Protein AF-A0A8K0GC63-F1 (afdb_monomer_lite)

Organism: Ignelater luminosus (NCBI:txid2038154)

pLDDT: mean 72.94, std 10.46, range [48.69, 90.75]

Radius of gyration: 23.6 Å; chains: 1; bounding box: 46×38×71 Å

Secondary structure (DSSP, 8-state):
-HHHHHHHHTT--HHHHHHHTT--HHHHHHHHHHT-------SSPPSS-HHHHHHHHHHHHHHHTTT--HHHHHHHHHHHHHHTTS--S-SS--HHHHHHHHHT---HHHHHHHHHTSHHHHHHHHHTT-

Sequence (130 aa):
MEAVLKAVTSEESIRKSATRFNIPFNTLKDRVKAGKCYGPSLGRKCVFNEDEKKEIEKHLLSKLNFGLTLIELRRLAFEFAETNNFCRYPRLAGKDWLYGFLLRKPEATRVNRVMAFNKEEVQHFCSNLE

Structure (mmCIF, N/CA/C/O backbone):
data_AF-A0A8K0GC63-F1
#
_entry.id   AF-A0A8K0GC63-F1
#
loop_
_atom_site.group_PDB
_atom_site.id
_atom_site.type_symbol
_atom_site.label_atom_id
_atom_site.label_alt_id
_atom_site.label_comp_id
_atom_site.label_asym_id
_atom_site.label_entity_id
_atom_site.label_seq_id
_atom_site.pdbx_PDB_ins_code
_atom_site.Cartn_x
_atom_site.Cartn_y
_atom_site.Cartn_z
_atom_site.occupancy
_atom_site.B_iso_or_equiv
_atom_site.auth_seq_id
_atom_site.auth_comp_id
_atom_site.auth_asym_id
_atom_site.auth_atom_id
_atom_site.pdbx_PDB_model_num
ATOM 1 N N . MET A 1 1 ? -14.815 -2.397 15.415 1.00 70.25 1 MET A N 1
ATOM 2 C CA . MET A 1 1 ? -14.758 -1.130 16.184 1.00 70.25 1 MET A CA 1
ATOM 3 C C . MET A 1 1 ? -15.864 -0.160 15.784 1.00 70.25 1 MET A C 1
ATOM 5 O O . MET A 1 1 ? -16.506 0.365 16.679 1.00 70.25 1 MET A O 1
ATOM 9 N N . GLU A 1 2 ? -16.167 0.023 14.493 1.00 74.88 2 GLU A N 1
ATOM 10 C CA . GLU A 1 2 ? -17.295 0.878 14.067 1.00 74.88 2 GLU A CA 1
ATOM 11 C C . GLU A 1 2 ? -18.652 0.434 14.627 1.00 74.88 2 GLU A C 1
ATOM 13 O O . GLU A 1 2 ? -19.413 1.267 15.107 1.00 74.88 2 GLU A O 1
ATOM 18 N N . ALA A 1 3 ? -18.924 -0.876 14.650 1.00 74.81 3 ALA A N 1
ATOM 19 C CA . ALA A 1 3 ? -20.138 -1.431 15.256 1.00 74.81 3 ALA A CA 1
ATOM 20 C C . ALA A 1 3 ? -20.280 -1.084 16.752 1.00 74.81 3 ALA A C 1
ATOM 22 O O . ALA A 1 3 ? -21.389 -0.882 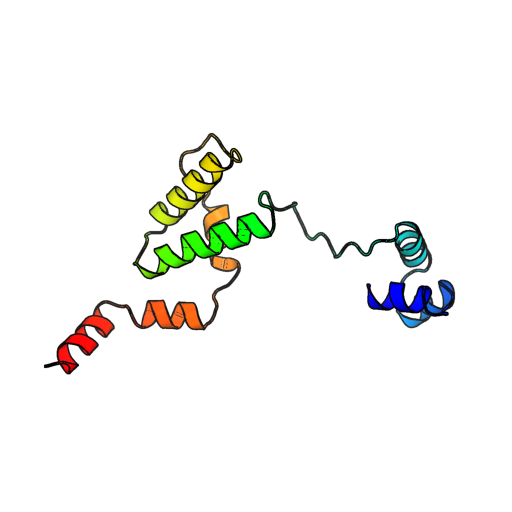17.234 1.00 74.81 3 ALA A O 1
ATOM 23 N N . VAL A 1 4 ? -19.157 -0.962 17.468 1.00 77.38 4 VAL A N 1
ATOM 24 C CA . VAL A 1 4 ? -19.135 -0.631 18.900 1.00 77.38 4 VAL A CA 1
ATOM 25 C C . VAL A 1 4 ? -19.444 0.846 19.118 1.00 77.38 4 VAL A C 1
ATOM 27 O O . VAL A 1 4 ? -20.236 1.176 19.990 1.00 77.38 4 VAL A O 1
ATOM 30 N N . LEU A 1 5 ? -18.859 1.740 18.310 1.00 76.25 5 LEU A N 1
ATOM 31 C CA . LEU A 1 5 ? -19.177 3.168 18.397 1.00 76.25 5 LEU A CA 1
ATOM 32 C C . LEU A 1 5 ? -20.633 3.443 18.032 1.00 76.25 5 LEU A C 1
ATOM 34 O O . LEU A 1 5 ? -21.269 4.210 18.741 1.00 76.25 5 LEU A O 1
ATOM 38 N N . LYS A 1 6 ? -21.158 2.789 16.984 1.00 80.88 6 LYS A N 1
ATOM 39 C CA . LYS A 1 6 ? -22.574 2.894 16.609 1.00 80.88 6 LYS A CA 1
ATOM 40 C C . LYS A 1 6 ? -23.487 2.455 17.753 1.00 80.88 6 LYS A C 1
ATOM 42 O O . LYS A 1 6 ? -24.408 3.187 18.064 1.00 80.88 6 LYS A O 1
ATOM 47 N N . ALA A 1 7 ? -23.189 1.332 18.415 1.00 76.06 7 ALA A N 1
ATOM 48 C CA . ALA A 1 7 ? -23.966 0.846 19.560 1.00 76.06 7 ALA A CA 1
ATOM 49 C C . ALA A 1 7 ? -23.961 1.817 20.759 1.00 76.06 7 ALA A C 1
ATOM 51 O O . ALA A 1 7 ? -24.985 1.983 21.415 1.00 76.06 7 ALA A O 1
ATOM 52 N N . VAL A 1 8 ? -22.827 2.481 21.020 1.00 80.25 8 VAL A N 1
ATOM 53 C CA . VAL A 1 8 ? -22.704 3.492 22.086 1.00 80.25 8 VAL A CA 1
ATOM 54 C C . VAL A 1 8 ? -23.471 4.776 21.745 1.00 80.25 8 VAL A C 1
ATOM 56 O O . VAL A 1 8 ? -24.040 5.398 22.638 1.00 80.25 8 VAL A O 1
ATOM 59 N N . THR A 1 9 ? -23.504 5.199 20.476 1.00 74.56 9 THR A N 1
ATOM 60 C CA . THR A 1 9 ? -24.324 6.350 20.057 1.00 74.56 9 THR A CA 1
ATOM 61 C C . THR A 1 9 ? -25.811 6.022 19.974 1.00 74.56 9 THR A C 1
ATOM 63 O O . THR A 1 9 ? -26.626 6.911 20.199 1.00 74.56 9 THR A O 1
ATOM 66 N N . SER A 1 10 ? -26.174 4.772 19.691 1.00 70.75 10 SER A N 1
ATOM 67 C CA . SER A 1 10 ? -27.558 4.310 19.571 1.00 70.75 10 SER A CA 1
ATOM 68 C C . SER A 1 10 ? -28.090 3.657 20.855 1.00 70.75 10 SER A C 1
ATOM 70 O O . SER A 1 10 ? -28.716 2.612 20.769 1.00 70.75 10 SER A O 1
ATOM 72 N N . GLU A 1 11 ? -27.873 4.281 22.021 1.00 70.75 11 GLU A N 1
ATOM 73 C CA . GLU A 1 11 ? -28.538 4.005 23.322 1.00 70.75 11 GLU A CA 1
ATOM 74 C C . GLU A 1 11 ? -27.836 3.083 24.348 1.00 70.75 11 GLU A C 1
ATOM 76 O O . GLU A 1 11 ? -28.296 3.001 25.490 1.00 70.75 11 GLU A O 1
ATOM 81 N N . GLU A 1 12 ? -26.705 2.430 24.054 1.00 80.38 12 GLU A N 1
ATOM 82 C CA . GLU A 1 12 ? -25.979 1.679 25.096 1.00 80.38 12 GLU A CA 1
ATOM 83 C C . GLU A 1 12 ? -24.975 2.544 25.878 1.00 80.38 12 GLU A C 1
ATOM 85 O O . GLU A 1 12 ? -24.213 3.339 25.327 1.00 80.38 12 GLU A O 1
ATOM 90 N N . SER A 1 13 ? -24.897 2.338 27.199 1.00 85.44 13 SER A N 1
ATOM 91 C CA . SER A 1 13 ? -23.847 2.963 28.006 1.00 85.44 13 SER A CA 1
ATOM 92 C C . SER A 1 13 ? -22.470 2.387 27.655 1.00 85.44 13 SER A C 1
ATOM 94 O O . SER A 1 13 ? -22.318 1.182 27.450 1.00 85.44 13 SER A O 1
ATOM 96 N N . ILE A 1 14 ? -21.433 3.233 27.679 1.00 85.62 14 ILE A N 1
ATOM 97 C CA . ILE A 1 14 ? -20.043 2.846 27.360 1.00 85.62 14 ILE A CA 1
ATOM 98 C C . ILE A 1 14 ? -19.607 1.598 28.148 1.00 85.62 14 ILE A C 1
ATOM 100 O O . ILE A 1 14 ? -18.937 0.724 27.608 1.00 85.62 14 ILE A O 1
ATOM 104 N N . ARG A 1 15 ? -20.005 1.476 29.423 1.00 88.31 15 ARG A N 1
ATOM 105 C CA . ARG A 1 15 ? -19.699 0.291 30.243 1.00 88.31 15 ARG A CA 1
ATOM 106 C C . ARG A 1 15 ? -20.384 -0.970 29.721 1.00 88.31 15 ARG A C 1
ATOM 108 O O . ARG A 1 15 ? -19.730 -2.001 29.621 1.00 88.31 15 ARG A O 1
ATOM 115 N N . LYS A 1 16 ? -21.669 -0.887 29.366 1.00 88.31 16 LYS A N 1
ATOM 116 C CA . LYS A 1 16 ? -22.445 -2.025 28.857 1.00 88.31 16 LYS A CA 1
ATOM 117 C C . LYS A 1 16 ? -21.888 -2.512 27.519 1.00 88.31 16 LYS A C 1
ATOM 119 O O . LYS A 1 16 ? -21.674 -3.711 27.350 1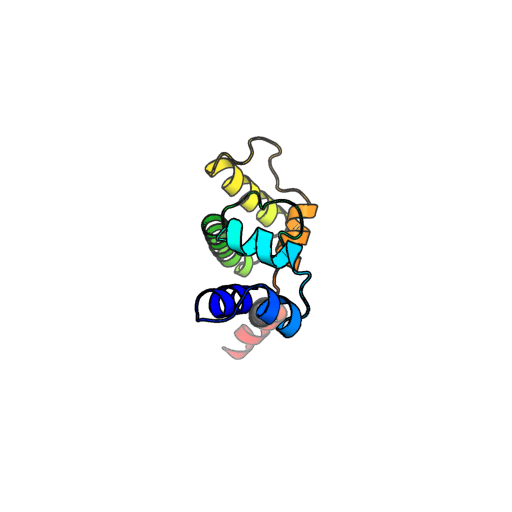.00 88.31 16 LYS A O 1
ATOM 124 N N . SER A 1 17 ? -21.550 -1.589 26.621 1.00 87.44 17 SER A N 1
ATOM 125 C CA . SER A 1 17 ? -20.905 -1.927 25.351 1.00 87.44 17 SER A CA 1
ATOM 126 C C . SER A 1 17 ? -19.493 -2.496 25.556 1.00 87.44 17 SER A C 1
ATOM 128 O O . SER A 1 17 ? -19.134 -3.474 24.908 1.00 87.44 17 SER A O 1
ATOM 130 N N . ALA A 1 18 ? -18.700 -1.970 26.497 1.00 89.31 18 ALA A N 1
ATOM 131 C CA . ALA A 1 18 ? -17.374 -2.514 26.816 1.00 89.31 18 ALA A CA 1
ATOM 132 C C . ALA A 1 18 ? -17.438 -3.994 27.235 1.00 89.31 18 ALA A C 1
ATOM 134 O O . ALA A 1 18 ? -16.687 -4.814 26.707 1.00 89.31 18 ALA A O 1
ATOM 135 N N . THR A 1 19 ? -18.378 -4.350 28.117 1.00 89.12 19 THR A N 1
ATOM 136 C CA . THR A 1 19 ? -18.601 -5.741 28.538 1.00 89.12 19 THR A CA 1
ATOM 137 C C . THR A 1 19 ? -19.104 -6.608 27.385 1.00 89.12 19 THR A C 1
ATOM 139 O O . THR A 1 19 ? -18.577 -7.693 27.162 1.00 89.12 19 THR A O 1
ATOM 142 N N . ARG A 1 20 ? -20.080 -6.118 26.608 1.00 88.44 20 ARG A N 1
ATOM 143 C CA . ARG A 1 20 ? -20.673 -6.849 25.477 1.00 88.44 20 ARG A CA 1
ATOM 144 C C . ARG A 1 20 ? -19.653 -7.197 24.393 1.00 88.44 20 ARG A C 1
ATOM 146 O O . ARG A 1 20 ? -19.698 -8.291 23.841 1.00 88.44 20 ARG A O 1
ATOM 153 N N . PHE A 1 21 ? -18.750 -6.270 24.081 1.00 85.88 21 PHE A N 1
ATOM 154 C CA . PHE A 1 21 ? -17.741 -6.441 23.032 1.00 85.88 21 PHE A CA 1
ATOM 155 C C . PHE A 1 21 ? -16.386 -6.934 23.557 1.00 85.88 21 PHE A C 1
ATOM 157 O O . PHE A 1 21 ? -15.449 -7.055 22.771 1.00 85.88 21 PHE A O 1
ATOM 164 N N . ASN A 1 22 ? -16.278 -7.222 24.859 1.00 88.75 22 ASN A N 1
ATOM 165 C CA . ASN A 1 22 ? -15.046 -7.640 25.528 1.00 88.75 22 ASN A CA 1
ATOM 166 C C . ASN A 1 22 ? -13.858 -6.690 25.260 1.00 88.75 22 ASN A C 1
ATOM 168 O O . ASN A 1 22 ? -12.751 -7.110 24.923 1.00 88.75 22 ASN A O 1
ATOM 172 N N . ILE A 1 23 ? -14.105 -5.381 25.370 1.00 86.81 23 ILE A N 1
ATOM 173 C CA . ILE A 1 23 ? -13.100 -4.324 25.191 1.00 86.81 23 ILE A CA 1
ATOM 174 C C . ILE A 1 23 ? -12.871 -3.653 26.548 1.00 86.81 23 ILE A C 1
ATOM 176 O O . ILE A 1 23 ? -13.850 -3.294 27.207 1.00 86.81 23 ILE A O 1
ATOM 180 N N . PRO A 1 24 ? -11.617 -3.401 26.972 1.00 90.75 24 PRO A N 1
ATOM 181 C CA . PRO A 1 24 ? -11.358 -2.641 28.188 1.00 90.75 24 PRO A CA 1
ATOM 182 C C . PRO A 1 24 ? -12.075 -1.288 28.168 1.00 90.75 24 PRO A C 1
ATOM 184 O O . PRO A 1 24 ? -11.992 -0.532 27.196 1.00 90.75 24 PRO A O 1
ATOM 187 N N . PHE A 1 25 ? -12.754 -0.958 29.269 1.00 88.62 25 PHE A N 1
ATOM 188 C CA . PHE A 1 25 ? -13.565 0.257 29.376 1.00 88.62 25 PHE A CA 1
ATOM 189 C C . PHE A 1 25 ? -12.785 1.527 29.009 1.00 88.62 25 PHE A C 1
ATOM 191 O O . PHE A 1 25 ? -13.297 2.365 28.269 1.00 88.62 25 PHE A O 1
ATOM 198 N N . ASN A 1 26 ? -11.536 1.644 29.471 1.00 89.06 26 ASN A N 1
ATOM 199 C CA . ASN A 1 26 ? -10.679 2.794 29.171 1.00 89.06 26 ASN A CA 1
ATOM 200 C C . ASN A 1 26 ? -10.410 2.926 27.667 1.00 89.06 26 ASN A C 1
ATOM 202 O O . ASN A 1 26 ? -10.586 4.003 27.109 1.00 89.06 26 ASN A O 1
ATOM 206 N N . THR A 1 27 ? -10.107 1.818 26.985 1.00 87.38 27 THR A N 1
ATOM 207 C CA . THR A 1 27 ? -9.905 1.808 25.531 1.00 87.38 27 THR A CA 1
ATOM 208 C C . THR A 1 27 ? -11.150 2.285 24.794 1.00 87.38 27 THR A C 1
ATOM 210 O O . THR A 1 27 ? -11.042 3.077 23.861 1.00 87.38 27 THR A O 1
ATOM 213 N N . LEU A 1 28 ? -12.337 1.829 25.205 1.00 87.69 28 LEU A N 1
ATOM 214 C CA . LEU A 1 28 ? -13.579 2.262 24.571 1.00 87.69 28 LEU A CA 1
ATOM 215 C C . LEU A 1 28 ? -13.879 3.740 24.856 1.00 87.69 28 LEU A C 1
ATOM 217 O O . LEU A 1 28 ? -14.232 4.477 23.939 1.00 87.69 28 LEU A O 1
ATOM 221 N N . LYS A 1 29 ? -13.683 4.192 26.098 1.00 87.69 29 LYS A N 1
ATOM 222 C CA . LYS A 1 29 ? -13.863 5.590 26.509 1.00 87.69 29 LYS A CA 1
ATOM 223 C C . LYS A 1 29 ? -12.974 6.541 25.701 1.00 87.69 29 LYS A C 1
ATOM 225 O O . LYS A 1 29 ? -13.470 7.549 25.199 1.00 87.69 29 LYS A O 1
ATOM 230 N N . ASP A 1 30 ? -11.699 6.201 25.526 1.00 85.81 30 ASP A N 1
ATOM 231 C CA . ASP A 1 30 ? -10.752 7.008 24.750 1.00 85.81 30 ASP A CA 1
ATOM 232 C C . ASP A 1 30 ? -11.159 7.089 23.273 1.00 85.81 30 ASP A C 1
ATOM 234 O O . ASP A 1 30 ? -11.110 8.158 22.664 1.00 85.81 30 ASP A O 1
ATOM 238 N N . ARG A 1 31 ? -11.640 5.977 22.701 1.00 82.69 31 ARG A N 1
ATOM 239 C CA . ARG A 1 31 ? -12.116 5.909 21.306 1.00 82.69 31 ARG A CA 1
ATOM 240 C C . ARG A 1 31 ? -13.382 6.735 21.083 1.00 82.69 31 ARG A C 1
ATOM 242 O O . ARG A 1 31 ? -13.486 7.409 20.062 1.00 82.69 31 ARG A O 1
ATOM 249 N N . VAL A 1 32 ? -14.325 6.690 22.027 1.00 84.06 32 VAL A N 1
ATOM 250 C CA . VAL A 1 32 ? -15.553 7.501 21.992 1.00 84.06 32 VAL A CA 1
ATOM 251 C C . VAL A 1 32 ? -15.199 8.986 22.074 1.00 84.06 32 VAL A C 1
ATOM 253 O O . VAL A 1 32 ? -15.681 9.768 21.261 1.00 84.06 32 VAL A O 1
ATOM 256 N N . LYS A 1 33 ? -14.286 9.372 22.979 1.00 84.81 33 LYS A N 1
ATOM 257 C CA . LYS A 1 33 ? -13.809 10.760 23.106 1.00 84.81 33 LYS A CA 1
ATOM 258 C C . LYS A 1 33 ? -13.080 11.252 21.850 1.00 84.81 33 LYS A C 1
ATOM 260 O O . LYS A 1 33 ? -13.222 12.411 21.480 1.00 84.81 33 LYS A O 1
ATOM 265 N N . ALA A 1 34 ? -12.313 10.384 21.192 1.00 80.31 34 ALA A N 1
ATOM 266 C CA . ALA A 1 34 ? -11.611 10.709 19.952 1.00 80.31 34 ALA A CA 1
ATOM 267 C C . ALA A 1 34 ? -12.543 10.833 18.728 1.00 80.31 34 ALA A C 1
ATOM 269 O O . ALA A 1 34 ? -12.102 11.316 17.685 1.00 80.31 34 ALA A O 1
ATOM 270 N N . GLY A 1 35 ? -13.797 10.366 18.816 1.00 71.00 35 GLY A N 1
ATOM 271 C CA . GLY A 1 35 ? -14.792 10.446 17.738 1.00 71.00 35 GLY A CA 1
ATOM 272 C C . GLY A 1 35 ? -14.428 9.678 16.459 1.00 71.00 35 GLY A C 1
ATOM 273 O O . GLY A 1 35 ? -15.114 9.806 15.448 1.00 71.00 35 GLY A O 1
ATOM 274 N N . LYS A 1 36 ? -13.342 8.894 16.470 1.00 66.94 36 LYS A N 1
ATOM 275 C CA . LYS A 1 36 ? -12.819 8.177 15.303 1.00 66.94 36 LYS A CA 1
ATOM 276 C C . LYS A 1 36 ? -12.392 6.765 15.678 1.00 66.94 36 LYS A C 1
ATOM 278 O O . LYS A 1 36 ? -11.634 6.541 16.623 1.00 66.94 36 LYS A O 1
ATOM 283 N N . CYS A 1 37 ? -12.823 5.800 14.872 1.00 61.34 37 CYS A N 1
ATOM 284 C CA . CYS A 1 37 ? -12.190 4.491 14.828 1.00 61.34 37 CYS A CA 1
ATOM 285 C C . CYS A 1 37 ? -10.983 4.570 13.901 1.00 61.34 37 CYS A C 1
ATOM 287 O O . CYS A 1 37 ? -11.133 4.482 12.688 1.00 61.34 37 CYS A O 1
ATOM 289 N N . TYR A 1 38 ? -9.778 4.672 14.455 1.00 61.19 38 TYR A N 1
ATOM 290 C CA . TYR A 1 38 ? -8.609 4.271 13.683 1.00 61.19 38 TYR A CA 1
ATOM 291 C C . TYR A 1 38 ? -8.683 2.751 13.515 1.00 61.19 38 TYR A C 1
ATOM 293 O O . TYR A 1 38 ? -8.751 2.005 14.504 1.00 61.19 38 TYR A O 1
ATOM 301 N N . GLY A 1 39 ? -8.719 2.293 12.261 1.00 61.25 39 GLY A N 1
ATOM 302 C CA . GLY A 1 39 ? -8.347 0.919 11.948 1.00 61.25 39 GLY A CA 1
ATOM 303 C C . GLY A 1 39 ? -6.945 0.641 12.503 1.00 61.25 39 GLY A C 1
ATOM 304 O O . GLY A 1 39 ? -6.194 1.588 12.764 1.00 61.25 39 GLY A O 1
ATOM 305 N N . PRO A 1 40 ? -6.579 -0.625 12.749 1.00 58.31 40 PRO A N 1
ATOM 306 C CA . PRO A 1 40 ? -5.217 -0.933 13.153 1.00 58.31 40 PRO A CA 1
ATOM 307 C C . PRO A 1 40 ? -4.261 -0.377 12.086 1.00 58.31 40 PRO A C 1
ATOM 309 O O . PRO A 1 40 ? -4.237 -0.852 10.954 1.00 58.31 40 PRO A O 1
ATOM 312 N N . SER A 1 41 ? -3.508 0.671 12.434 1.00 55.28 41 SER A N 1
ATOM 313 C CA . SER A 1 41 ? -2.448 1.213 11.583 1.00 55.28 41 SER A CA 1
ATOM 314 C C . SER A 1 41 ? -1.267 0.260 11.685 1.00 55.28 41 SER A C 1
ATOM 316 O O . SER A 1 41 ? -0.341 0.477 12.465 1.00 55.28 41 SER A O 1
ATOM 318 N N . LEU A 1 42 ? -1.345 -0.852 10.959 1.00 61.00 42 LEU A N 1
ATOM 319 C CA . LEU A 1 42 ? -0.270 -1.828 10.908 1.00 61.00 42 LEU A CA 1
ATOM 320 C C . LEU A 1 42 ? 0.857 -1.260 10.039 1.00 61.00 42 LEU A C 1
ATOM 322 O O . LEU A 1 42 ? 0.761 -1.219 8.815 1.00 61.00 42 LEU A O 1
ATOM 326 N N . GLY A 1 43 ? 1.931 -0.818 10.693 1.00 64.06 43 GLY A N 1
ATOM 327 C CA . GLY A 1 43 ? 3.185 -0.451 10.042 1.00 64.06 43 GLY A CA 1
ATOM 328 C C . GLY A 1 43 ? 3.298 1.004 9.577 1.00 64.06 43 GLY A C 1
ATOM 329 O O . GLY A 1 43 ? 2.580 1.904 10.013 1.00 64.06 43 GLY A O 1
ATOM 330 N N . ARG A 1 44 ? 4.298 1.234 8.720 1.00 59.00 44 ARG A N 1
ATOM 331 C CA . ARG A 1 44 ? 4.685 2.553 8.207 1.00 59.00 44 ARG A CA 1
ATOM 332 C C . ARG A 1 44 ? 3.595 3.096 7.279 1.00 59.00 44 ARG A C 1
ATOM 334 O O . ARG A 1 44 ? 3.120 2.371 6.406 1.00 59.00 44 ARG A O 1
ATOM 341 N N . LYS A 1 45 ? 3.236 4.376 7.442 1.00 59.69 45 LYS A N 1
ATOM 342 C CA . LYS A 1 45 ? 2.310 5.070 6.533 1.00 59.69 45 LYS A CA 1
ATOM 343 C C . LYS A 1 45 ? 2.816 4.933 5.093 1.00 59.69 45 LYS A C 1
ATOM 345 O O . LYS A 1 45 ? 4.009 5.113 4.844 1.00 59.69 45 LYS A O 1
ATOM 350 N N . CYS A 1 46 ? 1.923 4.547 4.181 1.00 57.44 46 CYS A N 1
ATOM 351 C CA . CYS A 1 46 ? 2.256 4.437 2.765 1.00 57.44 46 CYS A CA 1
ATOM 352 C C . CYS A 1 46 ? 2.703 5.808 2.244 1.00 57.44 46 CYS A C 1
ATOM 354 O O . CYS A 1 46 ? 2.143 6.824 2.640 1.00 57.44 46 CYS A O 1
ATOM 356 N N . VAL A 1 47 ? 3.725 5.818 1.386 1.00 64.44 47 VAL A N 1
ATOM 357 C CA . VAL A 1 47 ? 4.265 7.050 0.781 1.00 64.44 47 VAL A CA 1
ATOM 358 C C . VAL A 1 47 ? 3.275 7.652 -0.225 1.00 64.44 47 VAL A C 1
ATOM 360 O O . VAL A 1 47 ? 3.285 8.857 -0.426 1.00 64.44 47 VAL A O 1
ATOM 363 N N . PHE A 1 48 ? 2.403 6.818 -0.800 1.00 63.09 48 PHE A N 1
ATOM 364 C CA . PHE A 1 48 ? 1.369 7.210 -1.756 1.00 63.09 48 PHE A CA 1
ATOM 365 C C . PHE A 1 48 ? -0.007 7.275 -1.090 1.00 63.09 48 PHE A C 1
ATOM 367 O O . PHE A 1 48 ? -0.335 6.418 -0.259 1.00 63.09 48 PHE A O 1
ATOM 374 N N . ASN A 1 49 ? -0.823 8.241 -1.508 1.00 74.75 49 ASN A N 1
ATOM 375 C CA . ASN A 1 49 ? -2.248 8.288 -1.188 1.00 74.75 49 ASN A CA 1
ATOM 376 C C . ASN A 1 49 ? -2.997 7.113 -1.851 1.00 74.75 49 ASN A C 1
ATOM 378 O O . ASN A 1 49 ? -2.500 6.484 -2.788 1.00 74.75 49 ASN A O 1
ATOM 382 N N . GLU A 1 50 ? -4.203 6.783 -1.371 1.00 70.38 50 GLU A N 1
ATOM 383 C CA . GLU A 1 50 ? -4.986 5.661 -1.925 1.00 70.38 50 GLU A CA 1
ATOM 384 C C . GLU A 1 50 ? -5.317 5.837 -3.413 1.00 70.38 50 GLU A C 1
ATOM 386 O O . GLU A 1 50 ? -5.291 4.857 -4.161 1.00 70.38 50 GLU A O 1
ATOM 391 N N . ASP A 1 51 ? -5.583 7.067 -3.846 1.00 74.31 51 ASP A N 1
ATOM 392 C CA . ASP A 1 51 ? -5.925 7.369 -5.238 1.00 74.31 51 ASP A CA 1
ATOM 393 C C . ASP A 1 51 ? -4.698 7.295 -6.153 1.00 74.31 51 ASP A C 1
ATOM 395 O O . ASP A 1 51 ? -4.736 6.615 -7.178 1.00 74.31 51 ASP A O 1
ATOM 399 N N . GLU A 1 52 ? -3.572 7.865 -5.719 1.00 69.69 52 GLU A N 1
ATOM 400 C CA . GLU A 1 52 ? -2.278 7.754 -6.408 1.00 69.69 52 GLU A CA 1
ATOM 401 C C . GLU A 1 52 ? -1.864 6.288 -6.559 1.00 69.69 52 GLU A C 1
ATOM 403 O O . GLU A 1 52 ? -1.411 5.855 -7.616 1.00 69.69 52 GLU A O 1
ATOM 408 N N . LYS A 1 53 ? -2.076 5.475 -5.519 1.00 71.88 53 LYS A N 1
ATOM 409 C CA . LYS A 1 53 ? -1.782 4.042 -5.566 1.00 71.88 53 LYS A CA 1
ATOM 410 C C . LYS A 1 53 ? -2.625 3.321 -6.620 1.00 71.88 53 LYS A C 1
ATOM 412 O O . LYS A 1 53 ? -2.082 2.499 -7.357 1.00 71.88 53 LYS A O 1
ATOM 417 N N . LYS A 1 54 ? -3.927 3.614 -6.710 1.00 73.75 54 LYS A N 1
ATOM 418 C CA . LYS A 1 54 ? -4.809 3.031 -7.739 1.00 73.75 54 LYS A CA 1
ATOM 419 C C . LYS A 1 54 ? -4.388 3.453 -9.143 1.00 73.75 54 LYS A C 1
ATOM 421 O O . LYS A 1 54 ? -4.455 2.641 -10.065 1.00 73.75 54 LYS A O 1
ATOM 426 N N . GLU A 1 55 ? -3.951 4.696 -9.307 1.00 75.50 55 GLU A N 1
ATOM 427 C CA . GLU A 1 55 ? -3.484 5.216 -10.589 1.00 75.50 55 GLU A CA 1
ATOM 428 C C . GLU A 1 55 ? -2.180 4.541 -11.035 1.00 75.50 55 GLU A C 1
ATOM 430 O O . GLU A 1 55 ? -2.101 4.053 -12.165 1.00 75.50 55 GLU A O 1
ATOM 435 N N . ILE A 1 56 ? -1.211 4.392 -10.122 1.00 73.00 56 ILE A N 1
ATOM 436 C CA . ILE A 1 56 ? 0.022 3.618 -10.346 1.00 73.00 56 ILE A CA 1
ATOM 437 C C . ILE A 1 56 ? -0.315 2.185 -10.720 1.00 73.00 56 ILE A C 1
ATOM 439 O O . ILE A 1 56 ? 0.216 1.666 -11.699 1.00 73.00 56 ILE A O 1
ATOM 443 N N . GLU A 1 57 ? -1.181 1.531 -9.942 1.00 70.94 57 GLU A N 1
ATOM 444 C CA . GLU A 1 57 ? -1.587 0.157 -10.211 1.00 70.94 57 GLU A CA 1
ATOM 445 C C . GLU A 1 57 ? -2.195 0.069 -11.611 1.00 70.94 57 GLU A C 1
ATOM 447 O O . GLU A 1 57 ? -1.699 -0.690 -12.433 1.00 70.94 57 GLU A O 1
ATOM 452 N N . LYS A 1 58 ? -3.173 0.903 -11.967 1.00 71.44 58 LYS A N 1
ATOM 453 C CA . LYS A 1 58 ? -3.769 0.888 -13.311 1.00 71.44 58 LYS A CA 1
ATOM 454 C C . LYS A 1 58 ? -2.730 1.114 -14.419 1.00 71.44 58 LYS A C 1
ATOM 456 O O . LYS A 1 58 ? -2.729 0.384 -15.414 1.00 71.44 58 LYS A O 1
ATOM 461 N N . HIS A 1 59 ? -1.834 2.085 -14.244 1.00 70.81 59 HIS A N 1
ATOM 462 C CA . HIS A 1 59 ? -0.814 2.426 -15.232 1.00 70.81 59 HIS A CA 1
ATOM 463 C C . HIS A 1 59 ? 0.212 1.297 -15.415 1.00 70.81 59 HIS A C 1
ATOM 465 O O . HIS A 1 59 ? 0.436 0.845 -16.539 1.00 70.81 59 HIS A O 1
ATOM 471 N N . LEU A 1 60 ? 0.782 0.771 -14.327 1.00 67.00 60 LEU A N 1
ATOM 472 C CA . LEU A 1 60 ? 1.754 -0.328 -14.375 1.00 67.00 60 LEU A CA 1
ATOM 473 C C . LEU A 1 60 ? 1.116 -1.636 -14.851 1.00 67.00 60 LEU A C 1
ATOM 475 O O . LEU A 1 60 ? 1.746 -2.389 -15.589 1.00 67.00 60 LEU A O 1
ATOM 479 N N . LEU A 1 61 ? -0.132 -1.908 -14.467 1.00 64.94 61 LEU A N 1
ATOM 480 C CA . LEU A 1 61 ? -0.839 -3.132 -14.846 1.00 64.94 61 LEU A CA 1
ATOM 481 C C . LEU A 1 61 ? -1.196 -3.187 -16.320 1.00 64.94 61 LEU A C 1
ATOM 483 O O . LEU A 1 61 ? -1.136 -4.264 -16.909 1.00 64.94 61 LEU A O 1
ATOM 487 N N . SER A 1 62 ? -1.536 -2.046 -16.919 1.00 64.56 62 SER A N 1
ATOM 488 C CA . SER A 1 62 ? -1.752 -1.979 -18.363 1.00 64.56 62 SER A CA 1
ATOM 489 C C . SER A 1 62 ? -0.491 -2.389 -19.123 1.00 64.56 62 SER A C 1
ATOM 491 O O . SER A 1 62 ? -0.572 -3.193 -20.045 1.00 64.56 62 SER A O 1
ATOM 493 N N . LYS A 1 63 ? 0.680 -1.927 -18.670 1.00 61.88 63 LYS A N 1
ATOM 494 C CA . LYS A 1 63 ? 1.963 -2.193 -19.320 1.00 61.88 63 LYS A CA 1
ATOM 495 C C . LYS A 1 63 ? 2.499 -3.599 -19.015 1.00 61.88 63 LYS A C 1
ATOM 497 O O . LYS A 1 63 ? 3.089 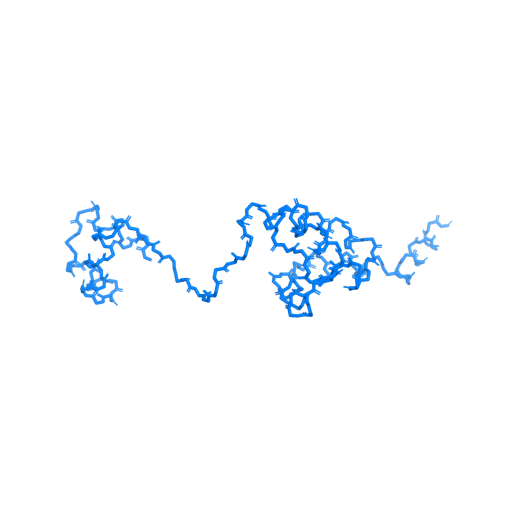-4.221 -19.887 1.00 61.88 63 LYS A O 1
ATOM 502 N N . LEU A 1 64 ? 2.246 -4.147 -17.821 1.00 61.94 64 LEU A N 1
ATOM 503 C CA . LEU A 1 64 ? 2.692 -5.496 -17.436 1.00 61.94 64 LEU A CA 1
ATOM 504 C C . LEU A 1 64 ? 2.128 -6.609 -18.328 1.00 61.94 64 LEU A C 1
ATOM 506 O O . LEU A 1 64 ? 2.808 -7.607 -18.545 1.00 61.94 64 LEU A O 1
ATOM 510 N N . ASN A 1 65 ? 0.927 -6.426 -18.884 1.00 58.25 65 ASN A N 1
ATOM 511 C CA . ASN A 1 65 ? 0.319 -7.395 -19.801 1.00 58.25 65 ASN A CA 1
ATOM 512 C C . ASN A 1 65 ? 1.036 -7.486 -21.167 1.00 58.25 65 ASN A C 1
ATOM 514 O O . ASN A 1 65 ? 0.696 -8.360 -21.953 1.00 58.25 65 ASN A O 1
ATOM 518 N N . PHE A 1 66 ? 2.021 -6.622 -21.443 1.00 59.31 66 PHE A N 1
ATOM 519 C CA . PHE A 1 66 ? 2.815 -6.621 -22.679 1.00 59.31 66 PHE A CA 1
ATOM 520 C C . PHE A 1 66 ? 4.222 -7.220 -22.505 1.00 59.31 66 PHE A C 1
ATOM 522 O O . PHE A 1 66 ? 5.092 -6.999 -23.340 1.00 59.31 66 PHE A O 1
ATOM 529 N N . GLY A 1 67 ? 4.468 -7.968 -21.423 1.00 62.38 67 GLY A N 1
ATOM 530 C CA . GLY A 1 67 ? 5.757 -8.637 -21.210 1.00 62.38 67 GLY A CA 1
ATOM 531 C C . GLY A 1 67 ? 6.859 -7.717 -20.680 1.00 62.38 67 GLY A C 1
ATOM 532 O O . GLY A 1 67 ? 8.029 -7.913 -20.998 1.00 62.38 67 GLY A O 1
ATOM 533 N N . LEU A 1 68 ? 6.504 -6.719 -19.863 1.00 68.69 68 LEU A N 1
ATOM 534 C CA . LEU A 1 68 ? 7.494 -5.861 -19.208 1.00 68.69 68 LEU A CA 1
ATOM 535 C C . LEU A 1 68 ? 8.467 -6.669 -18.345 1.00 68.69 68 LEU A C 1
ATOM 537 O O . LEU A 1 68 ? 8.071 -7.477 -17.500 1.00 68.69 68 LEU A O 1
ATOM 541 N N . THR A 1 69 ? 9.747 -6.344 -18.467 1.00 75.75 69 THR A N 1
ATOM 542 C CA . THR A 1 69 ? 10.780 -6.861 -17.573 1.00 75.75 69 THR A CA 1
ATOM 543 C C . THR A 1 69 ? 10.685 -6.219 -16.183 1.00 75.75 69 THR A C 1
ATOM 545 O O . THR A 1 69 ? 10.242 -5.081 -16.001 1.00 75.75 69 THR A O 1
ATOM 548 N N . LEU A 1 70 ? 11.179 -6.923 -15.158 1.00 76.25 70 LEU A N 1
ATOM 549 C CA . LEU A 1 70 ? 11.217 -6.417 -13.777 1.00 76.25 70 LEU A CA 1
ATOM 550 C C . LEU A 1 70 ? 12.033 -5.116 -13.632 1.00 76.25 70 LEU A C 1
ATOM 552 O O . LEU A 1 70 ? 11.809 -4.341 -12.702 1.00 76.25 70 LEU A O 1
ATOM 556 N N . ILE A 1 71 ? 12.991 -4.875 -14.533 1.00 80.44 71 ILE A N 1
ATOM 557 C CA . ILE A 1 71 ? 13.805 -3.652 -14.562 1.00 80.44 71 ILE A CA 1
ATOM 558 C C . ILE A 1 71 ? 12.979 -2.478 -15.091 1.00 80.44 71 ILE A C 1
ATOM 560 O O . ILE A 1 71 ? 13.002 -1.402 -14.493 1.00 80.44 71 ILE A O 1
ATOM 564 N N . GLU A 1 72 ? 12.220 -2.682 -16.167 1.00 77.75 72 GLU A N 1
ATOM 565 C CA . GLU A 1 72 ? 11.335 -1.660 -16.733 1.00 77.75 72 GLU A CA 1
ATOM 566 C C . GLU A 1 72 ? 10.209 -1.301 -15.769 1.00 77.75 72 GLU A C 1
ATOM 568 O O . GLU A 1 72 ? 9.918 -0.124 -15.580 1.00 77.75 72 GLU A O 1
ATOM 573 N N . LEU A 1 73 ? 9.650 -2.289 -15.064 1.00 79.75 73 LEU A N 1
ATOM 574 C CA . LEU A 1 73 ? 8.662 -2.046 -14.013 1.00 79.75 73 LEU A CA 1
ATOM 575 C C . LEU A 1 73 ? 9.210 -1.112 -12.921 1.00 79.75 73 LEU A C 1
ATOM 577 O O . LEU A 1 73 ? 8.529 -0.188 -12.477 1.00 79.75 73 LEU A O 1
ATOM 581 N N . ARG A 1 74 ? 10.464 -1.325 -12.506 1.00 83.19 74 ARG A N 1
ATOM 582 C CA . ARG A 1 74 ? 11.142 -0.487 -11.505 1.00 83.19 74 ARG A CA 1
ATOM 583 C C . ARG A 1 74 ? 11.517 0.899 -12.038 1.00 83.19 74 ARG A C 1
ATOM 585 O O . ARG A 1 74 ? 11.586 1.828 -11.235 1.00 83.19 74 ARG A O 1
ATOM 592 N N . ARG A 1 75 ? 11.766 1.046 -13.345 1.00 83.88 75 ARG A N 1
ATOM 593 C CA . ARG A 1 75 ? 11.968 2.352 -13.999 1.00 83.88 75 ARG A CA 1
ATOM 594 C C . ARG A 1 75 ? 10.670 3.144 -14.069 1.00 83.88 75 ARG A C 1
ATOM 596 O O . ARG A 1 75 ? 10.644 4.266 -13.590 1.00 83.88 75 ARG A O 1
ATOM 603 N N . LEU A 1 76 ? 9.586 2.532 -14.539 1.00 81.31 76 LEU A N 1
ATOM 604 C CA . LEU A 1 76 ? 8.266 3.169 -14.620 1.00 81.31 76 LEU A CA 1
ATOM 605 C C . LEU A 1 76 ? 7.763 3.635 -13.251 1.00 81.31 76 LEU A C 1
ATOM 607 O O . LEU A 1 76 ? 7.207 4.720 -13.118 1.00 81.31 76 LEU A O 1
ATOM 611 N N . ALA A 1 77 ? 7.992 2.830 -12.213 1.00 81.44 77 ALA A N 1
ATOM 612 C CA . ALA A 1 77 ? 7.673 3.213 -10.844 1.00 81.44 77 ALA A CA 1
ATOM 613 C C . ALA A 1 77 ? 8.499 4.407 -10.345 1.00 81.44 77 ALA A C 1
ATOM 615 O O . ALA A 1 77 ? 7.995 5.221 -9.574 1.00 81.44 77 ALA A O 1
ATOM 616 N N . PHE A 1 78 ? 9.762 4.508 -10.770 1.00 83.06 78 PHE A N 1
ATOM 617 C CA . PHE A 1 78 ? 10.615 5.646 -10.448 1.00 83.06 78 PHE A CA 1
ATOM 618 C C . PHE A 1 78 ? 10.183 6.907 -11.202 1.00 83.06 78 PHE A C 1
ATOM 620 O O . PHE A 1 78 ? 10.009 7.938 -10.567 1.00 83.06 78 PHE A O 1
ATOM 627 N N . GLU A 1 79 ? 9.936 6.811 -12.510 1.00 82.81 79 GLU A N 1
ATOM 628 C CA . GLU A 1 79 ? 9.431 7.921 -13.330 1.00 82.81 79 GLU A CA 1
ATOM 629 C C . GLU A 1 79 ? 8.130 8.481 -12.747 1.00 82.81 79 GLU A C 1
ATOM 631 O O . GLU A 1 79 ? 8.002 9.687 -12.569 1.00 82.81 79 GLU A O 1
ATOM 636 N N . PHE A 1 80 ? 7.204 7.608 -12.340 1.00 78.25 80 PHE A N 1
ATOM 637 C CA . PHE A 1 80 ? 5.970 8.032 -11.679 1.00 78.25 80 PHE A CA 1
ATOM 638 C C . PHE A 1 80 ? 6.222 8.735 -10.331 1.00 78.25 80 PHE A C 1
ATOM 640 O O . PHE A 1 80 ? 5.531 9.688 -9.964 1.00 78.25 80 PHE A O 1
ATOM 647 N N . ALA A 1 81 ? 7.192 8.256 -9.549 1.00 79.81 81 ALA A N 1
ATOM 648 C CA . ALA A 1 81 ? 7.555 8.892 -8.286 1.00 79.81 81 ALA A CA 1
ATOM 649 C C . ALA A 1 81 ? 8.228 10.259 -8.503 1.00 79.81 81 ALA A C 1
ATOM 651 O O . ALA A 1 81 ? 8.040 11.163 -7.690 1.00 79.81 81 ALA A O 1
ATOM 6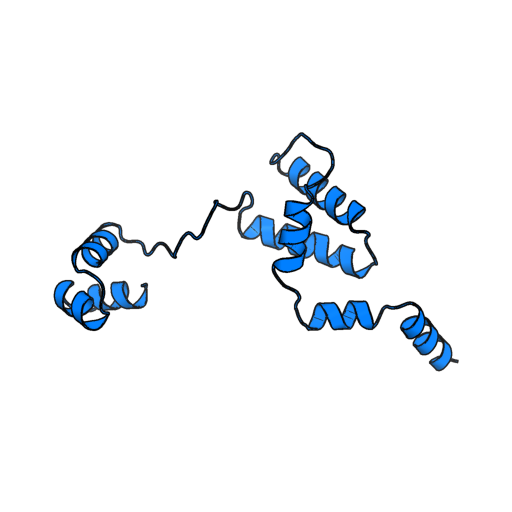52 N N . GLU A 1 82 ? 8.980 10.420 -9.591 1.00 81.06 82 GLU A N 1
ATOM 653 C CA . GLU A 1 82 ? 9.628 11.672 -9.984 1.00 81.06 82 GLU A CA 1
ATOM 654 C C . GLU A 1 82 ? 8.604 12.701 -10.481 1.00 81.06 82 GLU A C 1
ATOM 656 O O . GLU A 1 82 ? 8.609 13.836 -10.003 1.00 81.06 82 GLU A O 1
ATOM 661 N N . THR A 1 83 ? 7.653 12.299 -11.337 1.00 78.56 83 THR A N 1
ATOM 662 C CA . THR A 1 83 ? 6.575 13.186 -11.821 1.00 78.56 83 THR A CA 1
ATOM 663 C C . THR A 1 83 ? 5.717 13.736 -10.689 1.00 78.56 83 THR A C 1
ATOM 665 O O . THR A 1 83 ? 5.222 14.855 -10.777 1.00 78.56 83 THR A O 1
ATOM 668 N N . ASN A 1 84 ? 5.573 12.975 -9.604 1.00 73.44 84 ASN A N 1
ATOM 669 C CA . ASN A 1 84 ? 4.804 13.375 -8.429 1.00 73.44 84 ASN A CA 1
ATOM 670 C C . ASN A 1 84 ? 5.673 13.935 -7.285 1.00 73.44 84 ASN A C 1
ATOM 672 O O . ASN A 1 84 ? 5.206 14.055 -6.156 1.00 73.44 84 ASN A O 1
ATOM 676 N N . ASN A 1 85 ? 6.936 14.294 -7.554 1.00 73.31 85 ASN A N 1
ATOM 677 C CA . ASN A 1 85 ? 7.874 14.879 -6.585 1.00 73.31 85 ASN A CA 1
ATOM 678 C C . ASN A 1 85 ? 8.114 14.045 -5.305 1.00 73.31 85 ASN A C 1
ATOM 680 O O . ASN A 1 85 ? 8.587 14.576 -4.298 1.00 73.31 85 ASN A O 1
ATOM 684 N N . PHE A 1 86 ? 7.853 12.736 -5.327 1.00 67.81 86 PHE A N 1
ATOM 685 C CA . PHE A 1 86 ? 8.071 11.856 -4.175 1.00 67.81 86 PHE A CA 1
ATOM 686 C C . PHE A 1 86 ? 9.528 11.406 -4.033 1.00 67.81 86 PHE A C 1
ATOM 688 O O . PHE A 1 86 ? 9.961 11.088 -2.926 1.00 67.81 86 PHE A O 1
ATOM 695 N N . CYS A 1 87 ? 10.302 11.375 -5.125 1.00 63.72 87 CYS A N 1
ATOM 696 C CA . CYS A 1 87 ? 11.721 11.008 -5.113 1.00 63.72 87 CYS A CA 1
ATOM 697 C C . CYS A 1 87 ? 12.503 11.704 -6.233 1.00 63.72 87 CYS A C 1
ATOM 699 O O . CYS A 1 87 ? 12.026 11.797 -7.356 1.00 63.72 87 CYS A O 1
ATOM 701 N N . ARG A 1 88 ? 13.738 12.136 -5.933 1.00 64.25 88 ARG A N 1
ATOM 702 C CA . ARG A 1 88 ? 14.701 12.688 -6.915 1.00 64.25 88 ARG A CA 1
ATOM 703 C C . ARG A 1 88 ? 15.911 11.781 -7.174 1.00 64.25 88 ARG A C 1
ATOM 705 O O . ARG A 1 88 ? 16.664 11.998 -8.115 1.00 64.25 88 ARG A O 1
ATOM 712 N N . TYR A 1 89 ? 16.135 10.779 -6.324 1.00 56.97 89 TYR A N 1
ATOM 713 C CA . TYR A 1 89 ? 17.273 9.858 -6.400 1.00 56.97 89 TYR A CA 1
ATOM 714 C C . TYR A 1 89 ? 16.909 8.581 -5.628 1.00 56.97 89 TYR A C 1
ATOM 716 O O . TYR A 1 89 ? 16.333 8.727 -4.547 1.00 56.97 89 TYR A O 1
ATOM 724 N N . PRO A 1 90 ? 17.213 7.349 -6.083 1.00 58.53 90 PRO A N 1
ATOM 725 C CA . PRO A 1 90 ? 17.965 6.907 -7.271 1.00 58.53 90 PRO A CA 1
ATOM 726 C C . PRO A 1 90 ? 17.070 6.579 -8.482 1.00 58.53 90 PRO A C 1
ATOM 728 O O . PRO A 1 90 ? 15.913 6.248 -8.285 1.00 58.53 90 PRO A O 1
ATOM 731 N N . ARG A 1 91 ? 17.625 6.544 -9.710 1.00 70.62 91 ARG A N 1
ATOM 732 C CA . ARG A 1 91 ? 16.932 6.334 -11.017 1.00 70.62 91 ARG A CA 1
ATOM 733 C C . ARG A 1 91 ? 16.144 5.013 -11.211 1.00 70.62 91 ARG A C 1
ATOM 735 O O . ARG A 1 91 ? 15.802 4.656 -12.336 1.00 70.62 91 ARG A O 1
ATOM 742 N N . LEU A 1 92 ? 15.915 4.236 -10.154 1.00 80.44 92 LEU A N 1
ATOM 743 C CA . LEU A 1 92 ? 15.178 2.972 -10.174 1.00 80.44 92 LEU A CA 1
ATOM 744 C C . LEU A 1 92 ? 14.515 2.731 -8.813 1.00 80.44 92 LEU A C 1
ATOM 746 O O . LEU A 1 92 ? 15.156 2.892 -7.774 1.00 80.44 92 LEU A O 1
ATOM 750 N N . ALA A 1 93 ? 13.283 2.220 -8.808 1.00 81.06 93 ALA A N 1
ATOM 751 C CA . ALA A 1 93 ? 12.640 1.772 -7.575 1.00 81.06 93 ALA A CA 1
ATOM 752 C C . ALA A 1 93 ? 13.451 0.645 -6.902 1.00 81.06 93 ALA A C 1
ATOM 754 O O . ALA A 1 93 ? 14.087 -0.168 -7.578 1.00 81.06 93 ALA A O 1
ATOM 755 N N . GLY A 1 94 ? 13.449 0.569 -5.569 1.00 81.81 94 GLY A N 1
ATOM 756 C CA . GLY A 1 94 ? 14.188 -0.452 -4.813 1.00 81.81 94 GLY A CA 1
ATOM 757 C C . GLY A 1 94 ? 13.690 -1.886 -5.058 1.00 81.81 94 GLY A C 1
ATOM 758 O O . GLY A 1 94 ? 12.553 -2.099 -5.481 1.00 81.81 94 GLY A O 1
ATOM 759 N N . LYS A 1 95 ? 14.533 -2.890 -4.770 1.00 80.12 95 LYS A N 1
ATOM 760 C CA . LYS A 1 95 ? 14.128 -4.310 -4.839 1.00 80.12 95 LYS A CA 1
ATOM 761 C C . LYS A 1 95 ? 13.002 -4.623 -3.845 1.00 80.12 95 LYS A C 1
ATOM 763 O O . LYS A 1 95 ? 12.063 -5.325 -4.201 1.00 80.12 95 LYS A O 1
ATOM 768 N N . ASP A 1 96 ? 13.042 -4.028 -2.656 1.00 77.81 96 ASP A N 1
ATOM 769 C CA . ASP A 1 96 ? 12.004 -4.206 -1.629 1.00 77.81 96 ASP A CA 1
ATOM 770 C C . ASP A 1 96 ? 10.639 -3.687 -2.091 1.00 77.81 96 ASP A C 1
ATOM 772 O O . ASP A 1 96 ? 9.602 -4.294 -1.821 1.00 77.81 96 ASP A O 1
ATOM 776 N N . TRP A 1 97 ? 10.638 -2.585 -2.848 1.00 81.19 97 TRP A N 1
ATOM 777 C CA . TRP A 1 97 ? 9.426 -2.056 -3.462 1.00 81.19 97 TRP A CA 1
ATOM 778 C C . TRP A 1 97 ? 8.872 -3.021 -4.516 1.00 81.19 97 TRP A C 1
ATOM 780 O O . TRP A 1 97 ? 7.674 -3.289 -4.505 1.00 81.19 97 TRP A O 1
ATOM 790 N N . LEU A 1 98 ? 9.732 -3.594 -5.370 1.00 79.94 98 LEU A N 1
ATOM 791 C CA . LEU A 1 98 ? 9.329 -4.564 -6.394 1.00 79.94 98 LEU A CA 1
ATOM 792 C C . LEU A 1 98 ? 8.660 -5.795 -5.768 1.00 79.94 98 LEU A C 1
ATOM 794 O O . LEU A 1 98 ? 7.557 -6.164 -6.167 1.00 79.94 98 LEU A O 1
ATOM 798 N N . TYR A 1 99 ? 9.303 -6.412 -4.773 1.00 77.25 99 TYR A N 1
ATOM 799 C CA . TYR A 1 99 ? 8.738 -7.581 -4.098 1.00 77.25 99 TYR A CA 1
ATOM 800 C C . TYR A 1 99 ? 7.443 -7.233 -3.365 1.00 77.25 99 TYR A C 1
ATOM 802 O O . TYR A 1 99 ? 6.460 -7.963 -3.473 1.00 77.25 99 TYR A O 1
ATOM 810 N N . GLY A 1 100 ? 7.392 -6.076 -2.698 1.00 74.19 100 GLY A N 1
ATOM 811 C CA . GLY A 1 100 ? 6.165 -5.577 -2.085 1.00 74.19 100 GLY A CA 1
ATOM 812 C C . GLY A 1 100 ? 5.041 -5.332 -3.096 1.00 74.19 100 GLY A C 1
ATOM 813 O O . GLY A 1 100 ? 3.884 -5.591 -2.786 1.00 74.19 100 GLY A O 1
ATOM 814 N N . PHE A 1 101 ? 5.355 -4.859 -4.302 1.00 73.50 101 PHE A N 1
ATOM 815 C CA . PHE A 1 101 ? 4.382 -4.632 -5.370 1.00 73.50 101 PHE A CA 1
ATOM 816 C C . PHE A 1 101 ? 3.838 -5.951 -5.941 1.00 73.50 101 PHE A C 1
ATOM 818 O O . PHE A 1 101 ? 2.626 -6.100 -6.080 1.00 73.50 101 PHE A O 1
ATOM 825 N N . LEU A 1 102 ? 4.706 -6.938 -6.186 1.00 71.19 102 LEU A N 1
ATOM 826 C CA . LEU A 1 102 ? 4.312 -8.260 -6.691 1.00 71.19 102 LEU A CA 1
ATOM 827 C C . LEU A 1 102 ? 3.479 -9.058 -5.675 1.00 71.19 102 LEU A C 1
ATOM 829 O O . LEU A 1 102 ? 2.498 -9.700 -6.045 1.00 71.19 102 LEU A O 1
ATOM 833 N N . LEU A 1 103 ? 3.828 -8.984 -4.388 1.00 67.31 103 LEU A N 1
ATOM 834 C CA . LEU A 1 103 ? 3.144 -9.718 -3.316 1.00 67.31 103 LEU A CA 1
ATOM 835 C C . LEU A 1 103 ? 1.786 -9.113 -2.928 1.00 67.31 103 LEU A C 1
ATOM 837 O O . LEU A 1 103 ? 0.974 -9.783 -2.293 1.00 67.31 103 LEU A O 1
ATOM 841 N N . ARG A 1 104 ? 1.510 -7.852 -3.289 1.00 65.12 104 ARG A N 1
ATOM 842 C CA . ARG A 1 104 ? 0.326 -7.119 -2.809 1.00 65.12 104 ARG A CA 1
ATOM 843 C C . ARG A 1 104 ? -0.994 -7.461 -3.496 1.00 65.12 104 ARG A C 1
ATOM 845 O O . ARG A 1 104 ? -2.001 -6.966 -3.001 1.00 65.12 104 ARG A O 1
ATOM 852 N N . LYS A 1 105 ? -1.006 -8.285 -4.556 1.00 55.88 105 LYS A N 1
ATOM 853 C CA . LYS A 1 105 ? -2.165 -9.079 -5.039 1.00 55.88 105 LYS A CA 1
ATOM 854 C C . LYS A 1 105 ? -1.851 -9.765 -6.382 1.00 55.88 105 LYS A C 1
ATOM 856 O O . LYS A 1 105 ? -1.848 -9.090 -7.417 1.00 55.88 105 LYS A O 1
ATOM 861 N N . PRO A 1 106 ? -1.692 -11.097 -6.421 1.00 48.69 106 PRO A N 1
ATOM 862 C CA . PRO A 1 106 ? -1.957 -11.861 -7.626 1.00 48.69 106 PRO A CA 1
ATOM 863 C C . PRO A 1 106 ? -3.466 -12.125 -7.667 1.00 48.69 106 PRO A C 1
ATOM 865 O O . PRO A 1 106 ? -3.974 -13.012 -6.989 1.00 48.69 106 PRO A O 1
ATOM 868 N N . GLU A 1 107 ? -4.226 -11.329 -8.415 1.00 54.72 107 GLU A N 1
ATOM 869 C CA . GLU A 1 107 ? -5.577 -11.769 -8.774 1.00 54.72 107 GLU A CA 1
ATOM 870 C C . GLU A 1 107 ? -5.437 -13.019 -9.651 1.00 54.72 107 GLU A C 1
ATOM 872 O O . GLU A 1 107 ? -4.655 -13.003 -10.603 1.00 54.72 107 GLU A O 1
ATOM 877 N N . ALA A 1 108 ? -6.166 -14.096 -9.342 1.00 50.69 108 ALA A N 1
ATOM 878 C CA . ALA A 1 108 ? -6.099 -15.367 -10.078 1.00 50.69 108 ALA A CA 1
ATOM 879 C C . ALA A 1 108 ? -6.249 -15.171 -11.604 1.00 50.69 108 ALA A C 1
ATOM 881 O O . ALA A 1 108 ? -5.556 -15.797 -12.402 1.00 50.69 108 ALA A O 1
ATOM 882 N N . THR A 1 109 ? -7.059 -14.193 -12.015 1.00 50.78 109 THR A N 1
ATOM 883 C CA . THR A 1 109 ? -7.265 -13.789 -13.413 1.00 50.78 109 THR A CA 1
ATOM 884 C C . THR A 1 109 ? -6.005 -13.227 -14.090 1.00 50.78 109 THR A C 1
ATOM 886 O O . THR A 1 109 ? -5.856 -13.330 -15.306 1.00 50.78 109 THR A O 1
ATOM 889 N N . ARG A 1 110 ? -5.078 -12.623 -13.334 1.00 54.97 110 ARG A N 1
ATOM 890 C CA . ARG A 1 110 ? -3.819 -12.069 -13.861 1.00 54.97 110 ARG A CA 1
ATOM 891 C C . ARG A 1 110 ? -2.826 -13.173 -14.218 1.00 54.97 110 ARG A C 1
ATOM 893 O O . ARG A 1 110 ? -2.181 -13.069 -15.254 1.00 54.97 110 ARG A O 1
ATOM 900 N N . VAL A 1 111 ? -2.741 -14.221 -13.399 1.00 57.94 111 VAL A N 1
ATOM 901 C CA . VAL A 1 111 ? -1.906 -15.398 -13.690 1.00 57.94 111 VAL A CA 1
ATOM 902 C C . VAL A 1 111 ? -2.400 -16.075 -14.963 1.00 57.94 111 VAL A C 1
ATOM 904 O O . VAL A 1 111 ? -1.608 -16.304 -15.869 1.00 57.94 111 VAL A O 1
ATOM 907 N N . ASN A 1 112 ? -3.715 -16.273 -15.091 1.00 56.94 112 ASN A N 1
ATOM 908 C CA . ASN A 1 112 ? -4.301 -16.907 -16.273 1.00 56.94 112 ASN A CA 1
ATOM 909 C C . ASN A 1 112 ? -4.011 -16.138 -17.572 1.00 56.94 112 ASN A C 1
ATOM 911 O O . ASN A 1 112 ? -3.764 -16.765 -18.593 1.00 56.94 112 ASN A O 1
ATOM 915 N N . ARG A 1 113 ? -3.968 -14.795 -17.546 1.00 61.53 113 ARG A N 1
ATOM 916 C CA . ARG A 1 113 ? -3.585 -14.003 -18.731 1.00 61.53 113 ARG A CA 1
ATOM 917 C C . ARG A 1 113 ? -2.109 -14.152 -19.095 1.00 61.53 113 ARG A C 1
ATOM 919 O O . ARG A 1 113 ? -1.803 -14.318 -20.264 1.00 61.53 113 ARG A O 1
ATOM 926 N N . VAL A 1 114 ? -1.200 -14.112 -18.122 1.00 60.34 114 VAL A N 1
ATOM 927 C CA . VAL A 1 114 ? 0.238 -14.296 -18.397 1.00 60.34 114 VAL A CA 1
ATOM 928 C C . VAL A 1 114 ? 0.523 -15.716 -18.893 1.00 60.34 114 VAL A C 1
ATOM 930 O O . VAL A 1 114 ? 1.319 -15.890 -19.808 1.00 60.34 114 VAL A O 1
ATOM 933 N N . MET A 1 115 ? -0.169 -16.716 -18.342 1.00 60.62 115 MET A N 1
ATOM 934 C CA . MET A 1 115 ? -0.072 -18.103 -18.801 1.00 60.62 115 MET A CA 1
ATOM 935 C C . MET A 1 115 ? -0.644 -18.286 -20.214 1.00 60.62 115 MET A C 1
ATOM 937 O O . MET A 1 115 ? -0.053 -19.018 -20.998 1.00 60.62 115 MET A O 1
ATOM 941 N N . ALA A 1 116 ? -1.741 -17.598 -20.555 1.00 59.28 116 ALA A N 1
ATOM 942 C CA . ALA A 1 116 ? -2.375 -17.681 -21.873 1.00 59.28 116 ALA A CA 1
ATOM 943 C C . ALA A 1 116 ? -1.617 -16.930 -22.987 1.00 59.28 116 ALA A C 1
ATOM 945 O O . ALA A 1 116 ? -1.755 -17.273 -24.154 1.00 59.28 116 ALA A O 1
ATOM 946 N N . PHE A 1 117 ? -0.811 -15.917 -22.651 1.00 61.78 117 PHE A N 1
ATOM 947 C CA . PHE A 1 117 ? 0.035 -15.176 -23.600 1.00 61.78 117 PHE A CA 1
ATOM 948 C C . PHE A 1 117 ? 1.505 -15.622 -23.516 1.00 61.78 117 PHE A C 1
ATOM 950 O O . PHE A 1 117 ? 2.421 -14.798 -23.484 1.00 61.78 117 PHE A O 1
ATOM 957 N N . ASN A 1 118 ? 1.743 -16.934 -23.451 1.00 69.44 118 ASN A N 1
ATOM 958 C CA . ASN A 1 118 ? 3.086 -17.505 -23.540 1.00 69.44 118 ASN A CA 1
ATOM 959 C C . ASN A 1 118 ? 3.421 -17.856 -25.009 1.00 69.44 118 ASN A C 1
ATOM 961 O O . ASN A 1 118 ? 2.522 -18.016 -25.833 1.00 69.44 118 ASN A O 1
ATOM 965 N N . LYS A 1 119 ? 4.711 -17.949 -25.363 1.00 72.81 119 LYS A N 1
ATOM 966 C CA . LYS A 1 119 ? 5.142 -18.202 -26.753 1.00 72.81 119 LYS A CA 1
ATOM 967 C C . LYS A 1 119 ? 4.552 -19.497 -27.325 1.00 72.81 119 LYS A C 1
ATOM 969 O O . LYS A 1 119 ? 4.169 -19.509 -28.488 1.00 72.81 119 LYS A O 1
ATOM 974 N N . GLU A 1 120 ? 4.492 -20.554 -26.521 1.00 76.69 120 GLU A N 1
ATOM 975 C CA . GLU A 1 120 ? 3.972 -21.867 -26.917 1.00 76.69 120 GLU A CA 1
ATOM 976 C C . GLU A 1 120 ? 2.457 -21.804 -27.156 1.00 76.69 120 GLU A C 1
ATOM 978 O O . GLU A 1 120 ? 1.982 -22.280 -28.180 1.00 76.69 120 GLU A O 1
ATOM 983 N N . GLU A 1 121 ? 1.716 -21.120 -26.285 1.00 73.25 121 GLU A N 1
ATOM 984 C CA . GLU A 1 121 ? 0.261 -20.957 -26.365 1.00 73.25 121 GLU A CA 1
ATOM 985 C C . GLU A 1 121 ? -0.157 -20.067 -27.537 1.00 73.25 121 GLU A C 1
ATOM 987 O O . GLU A 1 121 ? -1.116 -20.367 -28.243 1.00 73.25 121 GLU A O 1
ATOM 992 N N . VAL A 1 122 ? 0.590 -18.984 -27.779 1.00 76.56 122 VAL A N 1
ATOM 993 C CA . VAL A 1 122 ? 0.372 -18.094 -28.926 1.00 76.56 122 VAL A CA 1
ATOM 994 C C . VAL A 1 122 ? 0.707 -18.821 -30.224 1.00 76.56 122 VAL A C 1
ATOM 996 O O . VAL A 1 122 ? -0.031 -18.697 -31.196 1.00 76.56 122 VAL A O 1
ATOM 999 N N . GLN A 1 123 ? 1.783 -19.609 -30.246 1.00 81.25 123 GLN A N 1
ATOM 1000 C CA . GLN A 1 123 ? 2.132 -20.418 -31.409 1.00 81.25 123 GLN A CA 1
ATOM 1001 C C . GLN A 1 123 ? 1.066 -21.489 -31.677 1.00 81.25 123 GLN A C 1
ATOM 1003 O O . GLN A 1 123 ? 0.617 -21.606 -32.810 1.00 81.25 123 GLN A O 1
ATOM 1008 N N . HIS A 1 124 ? 0.592 -22.189 -30.644 1.00 79.88 124 HIS A N 1
ATOM 1009 C CA . HIS A 1 124 ? -0.507 -23.151 -30.737 1.00 79.88 124 HIS A CA 1
ATOM 1010 C C . HIS A 1 124 ? -1.814 -22.504 -31.228 1.00 79.88 124 HIS A C 1
ATOM 1012 O O . HIS A 1 124 ? -2.480 -23.046 -32.105 1.00 79.88 124 HIS A O 1
ATOM 1018 N N . PHE A 1 125 ? -2.169 -21.321 -30.718 1.00 78.94 125 PHE A N 1
ATOM 1019 C CA . PHE A 1 125 ? -3.337 -20.571 -31.184 1.00 78.94 125 PHE A CA 1
ATOM 1020 C C . PHE A 1 125 ? -3.216 -20.172 -32.661 1.00 78.94 125 PHE A C 1
ATOM 1022 O O . PHE A 1 125 ? -4.157 -20.379 -33.422 1.00 78.94 125 PHE A O 1
ATOM 1029 N N . CYS A 1 126 ? -2.062 -19.641 -33.076 1.00 79.62 126 CYS A N 1
ATOM 1030 C CA . CYS A 1 126 ? -1.816 -19.265 -34.468 1.00 79.62 126 CYS A CA 1
ATOM 1031 C C . CYS A 1 126 ? -1.819 -20.478 -35.409 1.00 79.62 126 CYS A C 1
ATOM 1033 O O . CYS A 1 126 ? -2.350 -20.375 -36.506 1.00 79.62 126 CYS A O 1
ATOM 1035 N N . SER A 1 127 ? -1.284 -21.626 -34.979 1.00 82.69 127 SER A N 1
ATOM 1036 C CA . SER A 1 127 ? -1.309 -22.872 -35.759 1.00 82.69 127 SER A CA 1
ATOM 1037 C C . SER A 1 127 ? -2.711 -23.466 -35.923 1.00 82.69 127 SER A C 1
ATOM 1039 O O . SER A 1 127 ? -2.945 -24.181 -36.886 1.00 82.69 127 SER A O 1
ATOM 1041 N N . ASN A 1 128 ? -3.644 -23.173 -35.014 1.00 76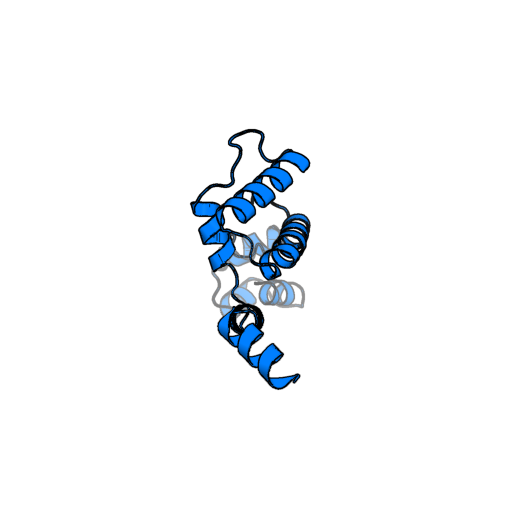.50 128 ASN A N 1
ATOM 1042 C CA . ASN A 1 128 ? -5.038 -23.626 -35.103 1.00 76.50 128 ASN A CA 1
ATOM 1043 C C . ASN A 1 128 ? -5.950 -22.659 -35.889 1.00 76.50 128 AS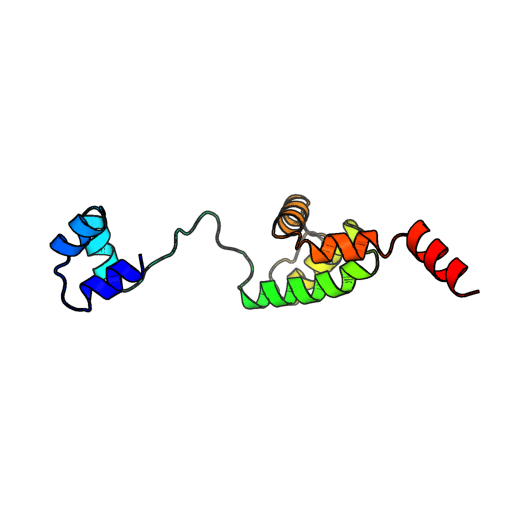N A C 1
ATOM 1045 O O . ASN A 1 128 ? -7.154 -22.898 -35.976 1.00 76.50 128 ASN A O 1
ATOM 1049 N N . LEU A 1 129 ? -5.409 -21.541 -36.389 1.00 76.12 129 LEU A N 1
ATOM 1050 C CA . LEU A 1 129 ? -6.111 -20.567 -37.238 1.00 76.12 129 LEU A CA 1
ATOM 1051 C C . LEU A 1 129 ? -5.854 -20.776 -38.742 1.00 76.12 129 LEU A C 1
ATOM 1053 O O . LEU A 1 129 ? -6.457 -20.066 -39.549 1.00 76.12 129 LEU A O 1
ATOM 1057 N N . GLU A 1 130 ? -4.974 -21.715 -39.100 1.00 52.16 130 GLU A N 1
ATOM 1058 C CA . GLU A 1 130 ? -4.792 -22.243 -40.462 1.00 52.16 130 GLU A CA 1
ATOM 1059 C C . GLU A 1 130 ? -5.787 -23.379 -40.746 1.00 52.16 130 GLU A C 1
ATOM 1061 O O . GLU A 1 130 ? -6.297 -23.426 -41.890 1.00 52.16 130 GLU A O 1
#

InterPro domains:
  IPR007889 DNA binding HTH domain, Psq-type [PF05225] (5-35)

Foldseek 3Di:
DVVLLVVCVVDDPLVRSCVVVVHPSVVSVVCNVVVDDDDPPPDDDDLDDPVLVVVLCVVLVVVVLVPDDLFVSQQSVQVSCVVVVNDDDDNGHDPVVSVVVVPVDDDVVNVVSVVCPDPVNVVVVVVVVD